Protein AF-X1R2T9-F1 (afdb_monomer_lite)

Structure (mmCIF, N/CA/C/O backbone):
data_AF-X1R2T9-F1
#
_entry.id   AF-X1R2T9-F1
#
loop_
_atom_site.group_PDB
_atom_site.id
_atom_site.type_symbol
_atom_site.label_atom_id
_atom_site.label_alt_id
_atom_site.label_comp_id
_atom_site.label_asym_id
_atom_site.label_entity_id
_atom_site.label_seq_id
_atom_site.pdbx_PDB_ins_code
_atom_site.Cartn_x
_atom_site.Cartn_y
_atom_site.Cartn_z
_atom_site.occupancy
_atom_site.B_iso_or_equiv
_atom_site.auth_seq_id
_atom_site.auth_comp_id
_atom_site.auth_asym_id
_atom_site.auth_atom_id
_atom_site.pdbx_PDB_model_num
ATOM 1 N N . MET A 1 1 ? 15.036 -4.726 3.052 1.00 56.56 1 MET A N 1
ATOM 2 C CA . MET A 1 1 ? 15.694 -3.446 3.372 1.00 56.56 1 MET A CA 1
ATOM 3 C C . MET A 1 1 ? 14.572 -2.595 3.906 1.00 56.56 1 MET A C 1
ATOM 5 O O . MET A 1 1 ? 13.639 -2.413 3.146 1.00 56.56 1 MET A O 1
ATOM 9 N N . GLU A 1 2 ? 14.587 -2.231 5.186 1.00 77.56 2 GLU A N 1
ATOM 10 C CA . GLU A 1 2 ? 13.515 -1.403 5.754 1.00 77.56 2 GLU A CA 1
ATOM 11 C C . GLU A 1 2 ? 13.701 0.026 5.247 1.00 77.56 2 GLU A C 1
ATOM 13 O O . GLU A 1 2 ? 14.731 0.646 5.523 1.00 77.56 2 GLU A O 1
ATOM 18 N N . ILE A 1 3 ? 12.759 0.503 4.433 1.00 89.25 3 ILE A N 1
ATOM 19 C CA . ILE A 1 3 ? 12.801 1.865 3.889 1.00 89.25 3 ILE A CA 1
ATOM 20 C C . ILE A 1 3 ? 12.199 2.840 4.900 1.00 89.25 3 ILE A C 1
ATOM 22 O O . ILE A 1 3 ? 12.748 3.923 5.119 1.00 89.25 3 ILE A O 1
ATOM 26 N N . LEU A 1 4 ? 11.091 2.461 5.537 1.00 90.31 4 LEU A N 1
ATOM 27 C CA . LEU A 1 4 ? 10.476 3.249 6.594 1.00 90.31 4 LEU A CA 1
ATOM 28 C C . LEU A 1 4 ? 11.192 3.015 7.925 1.00 90.31 4 LEU A C 1
ATOM 30 O O . LEU A 1 4 ? 11.381 1.886 8.372 1.00 90.31 4 LEU A O 1
ATOM 34 N N . ASN A 1 5 ? 11.555 4.104 8.602 1.00 93.75 5 ASN A N 1
ATOM 35 C CA . ASN A 1 5 ? 12.058 4.017 9.968 1.00 93.75 5 ASN A CA 1
ATOM 36 C C . ASN A 1 5 ? 10.903 3.786 10.967 1.00 93.75 5 ASN A C 1
ATOM 38 O O . ASN A 1 5 ? 9.731 4.021 10.665 1.00 93.75 5 ASN A O 1
ATOM 42 N N . LYS A 1 6 ? 11.240 3.353 12.186 1.00 92.31 6 LYS A N 1
ATOM 43 C CA . LYS A 1 6 ? 10.250 2.992 13.217 1.00 92.31 6 LYS A CA 1
ATOM 44 C C . LYS A 1 6 ? 9.333 4.148 13.624 1.00 92.31 6 LYS A C 1
ATOM 46 O O . LYS A 1 6 ? 8.136 3.943 13.780 1.00 92.31 6 LYS A O 1
ATOM 51 N N . GLU A 1 7 ? 9.881 5.354 13.749 1.00 94.12 7 GLU A N 1
ATOM 52 C CA . GLU A 1 7 ? 9.121 6.548 14.139 1.00 94.12 7 GLU A CA 1
ATOM 53 C C . GLU A 1 7 ? 8.053 6.904 13.094 1.00 94.12 7 GLU A C 1
ATOM 55 O O . GLU A 1 7 ? 6.892 7.136 13.430 1.00 94.12 7 GLU A O 1
ATOM 60 N N . VAL A 1 8 ? 8.419 6.871 11.809 1.00 94.12 8 VAL A N 1
ATOM 61 C CA . VAL A 1 8 ? 7.498 7.117 10.694 1.00 94.12 8 VAL A CA 1
ATOM 62 C C . VAL A 1 8 ? 6.439 6.023 10.622 1.00 94.12 8 VAL A C 1
ATOM 64 O O . VAL A 1 8 ? 5.271 6.335 10.396 1.00 94.12 8 VAL A O 1
ATOM 67 N N . VAL A 1 9 ? 6.811 4.760 10.849 1.00 94.31 9 VAL A N 1
ATOM 68 C CA . VAL A 1 9 ? 5.865 3.634 10.887 1.00 94.31 9 VAL A CA 1
ATOM 69 C C . VAL A 1 9 ? 4.804 3.836 11.967 1.00 94.31 9 VAL A C 1
ATOM 71 O O . VAL A 1 9 ? 3.613 3.729 11.676 1.00 94.31 9 VAL A O 1
ATOM 74 N N . GLU A 1 10 ? 5.213 4.153 13.195 1.00 94.56 10 GLU A N 1
ATOM 75 C CA . GLU A 1 10 ? 4.293 4.356 14.318 1.00 94.56 10 GLU A CA 1
ATOM 76 C C . GLU A 1 10 ? 3.379 5.565 14.097 1.00 94.56 10 GLU A C 1
ATOM 78 O O . GLU A 1 10 ? 2.158 5.451 14.233 1.00 94.56 10 GLU A O 1
ATOM 83 N N . ALA A 1 11 ? 3.947 6.704 13.686 1.00 95.38 11 ALA A N 1
ATOM 84 C CA . ALA A 1 11 ? 3.177 7.914 13.412 1.00 95.38 11 ALA A CA 1
ATOM 85 C C . ALA A 1 11 ? 2.160 7.709 12.274 1.00 95.38 11 ALA A C 1
ATOM 87 O O . ALA A 1 11 ? 1.006 8.129 12.379 1.00 95.38 11 ALA A O 1
ATOM 88 N N . THR A 1 12 ? 2.570 7.027 11.202 1.00 94.38 12 THR A N 1
ATOM 89 C CA . THR A 1 12 ? 1.718 6.764 10.034 1.00 94.38 12 THR A CA 1
ATOM 90 C C . THR A 1 12 ? 0.607 5.775 10.367 1.00 94.38 12 THR A C 1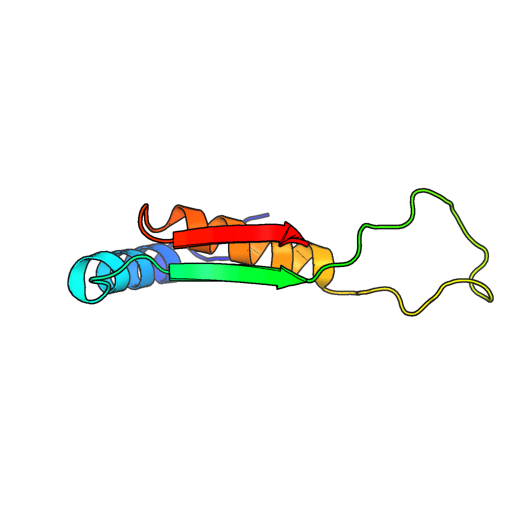
ATOM 92 O O . THR A 1 12 ? -0.545 6.029 10.024 1.00 94.38 12 THR A O 1
ATOM 95 N N . ARG A 1 13 ? 0.920 4.691 11.092 1.00 95.00 13 ARG A N 1
ATOM 96 C CA . ARG A 1 13 ? -0.081 3.722 11.559 1.00 95.00 13 ARG A CA 1
ATOM 97 C C . ARG A 1 13 ? -1.155 4.405 12.401 1.00 95.00 13 ARG A C 1
ATOM 99 O O . ARG A 1 13 ? -2.333 4.267 12.100 1.00 95.00 13 ARG A O 1
ATOM 106 N N . LYS A 1 14 ? -0.751 5.211 13.388 1.00 95.94 14 LYS A N 1
ATOM 107 C CA . LYS A 1 14 ? -1.694 5.953 14.233 1.00 95.94 14 LYS A CA 1
ATOM 108 C C . LYS A 1 14 ? -2.613 6.854 13.405 1.00 95.94 14 LYS A C 1
ATOM 110 O O . LYS A 1 14 ? -3.821 6.860 13.614 1.00 95.94 14 LYS A O 1
ATOM 115 N N . LYS A 1 15 ? -2.055 7.575 12.429 1.00 95.19 15 LYS A N 1
ATOM 116 C CA . LYS A 1 15 ? -2.841 8.442 11.545 1.00 95.19 15 LYS A CA 1
ATOM 117 C C . LYS A 1 15 ? -3.828 7.655 10.678 1.00 95.19 15 LYS A C 1
ATOM 119 O O . LYS A 1 15 ? -4.958 8.093 10.479 1.00 95.19 15 LYS A O 1
ATOM 124 N N . PHE A 1 16 ? -3.412 6.501 10.164 1.00 95.31 16 PHE A N 1
ATOM 125 C CA . PHE A 1 16 ? -4.282 5.602 9.408 1.00 95.31 16 PHE A CA 1
ATOM 126 C C . PHE A 1 16 ? -5.446 5.094 10.260 1.00 95.31 16 PHE A C 1
ATOM 128 O O . PHE A 1 16 ? -6.586 5.154 9.805 1.00 95.31 16 PHE A O 1
ATOM 135 N N . ASP A 1 17 ? -5.187 4.690 11.500 1.00 93.69 17 ASP A N 1
ATOM 136 C CA . ASP A 1 17 ? -6.227 4.206 12.411 1.00 93.69 17 ASP A CA 1
ATOM 137 C C . ASP A 1 17 ? -7.235 5.309 12.792 1.00 93.69 17 ASP A C 1
ATOM 139 O O . ASP A 1 17 ? -8.433 5.046 12.909 1.00 93.69 17 ASP A O 1
ATOM 143 N N . GLU A 1 18 ? -6.770 6.552 12.956 1.00 95.81 18 GLU A N 1
ATOM 144 C CA . GLU A 1 18 ? -7.603 7.694 13.358 1.00 95.81 18 GLU A CA 1
ATOM 145 C C . GLU A 1 18 ? -8.422 8.289 12.199 1.00 95.81 18 GLU A C 1
ATOM 147 O O . GLU A 1 18 ? -9.599 8.622 12.369 1.00 95.81 18 GLU A O 1
ATOM 152 N N . GLU A 1 19 ? -7.815 8.450 11.020 1.00 95.31 19 GLU A N 1
ATOM 153 C CA . GLU A 1 19 ? -8.386 9.263 9.937 1.00 95.31 19 GLU A CA 1
ATOM 154 C C . GLU A 1 19 ? -8.895 8.443 8.743 1.00 95.31 19 GLU A C 1
ATOM 156 O O . GLU A 1 19 ? -9.801 8.893 8.030 1.00 95.31 19 GLU A O 1
ATOM 161 N N . MET A 1 20 ? -8.357 7.243 8.493 1.00 94.31 20 MET A N 1
ATOM 162 C CA . MET A 1 20 ? -8.701 6.477 7.294 1.00 94.31 20 MET A CA 1
ATOM 163 C C . MET A 1 20 ? -10.004 5.705 7.497 1.00 94.31 20 MET A C 1
ATOM 165 O O . MET A 1 20 ? -10.059 4.681 8.179 1.00 94.31 20 MET A O 1
ATOM 169 N N . LYS A 1 21 ? -11.084 6.190 6.882 1.00 93.69 21 LYS A N 1
ATOM 170 C CA . LYS A 1 21 ? -12.425 5.596 7.014 1.00 93.69 21 LYS A CA 1
ATOM 171 C C . LYS A 1 21 ? -12.662 4.484 6.001 1.00 93.69 21 LYS A C 1
ATOM 173 O O . LYS A 1 21 ? -13.011 3.373 6.398 1.00 93.69 21 LYS A O 1
ATOM 178 N N . GLU A 1 22 ? -12.397 4.786 4.738 1.00 96.00 22 GLU A N 1
ATOM 179 C CA . GLU A 1 22 ? -12.662 3.924 3.588 1.00 96.00 22 GLU A CA 1
ATOM 180 C C . GLU A 1 22 ? -11.437 3.098 3.183 1.00 96.00 22 GLU A C 1
ATOM 182 O O . GLU A 1 22 ? -10.312 3.372 3.607 1.00 96.00 22 GLU A O 1
ATOM 187 N N . LYS A 1 23 ? -11.663 2.089 2.337 1.00 96.00 23 LYS A N 1
ATOM 188 C CA . LYS A 1 23 ? -10.580 1.333 1.699 1.00 96.00 23 LYS A CA 1
ATOM 189 C C . LYS A 1 23 ? -9.873 2.180 0.644 1.00 96.00 23 LYS A C 1
ATOM 191 O O . LYS A 1 23 ? -10.517 2.934 -0.085 1.00 96.00 23 LYS A O 1
ATOM 196 N N . VAL A 1 24 ? -8.559 2.013 0.539 1.00 96.38 24 VAL A N 1
ATOM 197 C CA . VAL A 1 24 ? -7.705 2.727 -0.414 1.00 96.38 24 VAL A CA 1
ATOM 198 C C . VAL A 1 24 ? -6.933 1.715 -1.247 1.00 96.38 24 VAL A C 1
ATOM 200 O O . VAL A 1 24 ? -6.274 0.837 -0.699 1.00 96.38 24 VAL A O 1
ATOM 203 N N . THR A 1 25 ? -6.970 1.863 -2.569 1.00 97.12 25 THR A N 1
ATOM 204 C CA . THR A 1 25 ? -6.181 1.029 -3.482 1.00 97.12 25 THR A CA 1
ATOM 205 C C . THR A 1 25 ? -4.997 1.827 -4.022 1.00 97.12 25 THR A C 1
ATOM 207 O O . THR A 1 25 ? -5.170 2.862 -4.665 1.00 97.12 25 THR A O 1
ATOM 210 N N . LEU A 1 26 ? -3.785 1.338 -3.778 1.00 96.19 26 LEU A N 1
ATOM 211 C CA . LEU A 1 26 ? -2.546 1.852 -4.347 1.00 96.19 26 LEU A CA 1
ATOM 212 C C . LEU A 1 26 ? -2.248 1.092 -5.639 1.00 96.19 26 LEU A C 1
ATOM 214 O O . LEU A 1 26 ? -2.040 -0.119 -5.614 1.00 96.19 26 LEU A O 1
ATOM 218 N N . LEU A 1 27 ? -2.223 1.803 -6.767 1.00 96.44 27 LEU A N 1
ATOM 219 C CA . LEU A 1 27 ? -1.877 1.234 -8.071 1.00 96.44 27 LEU A CA 1
ATOM 220 C C . LEU A 1 27 ? -0.408 1.540 -8.377 1.00 96.44 27 LEU A C 1
ATOM 222 O O . LEU A 1 27 ? -0.047 2.693 -8.617 1.00 96.44 27 LEU A O 1
ATOM 226 N N . LEU A 1 28 ? 0.441 0.514 -8.356 1.00 94.25 28 LEU A N 1
ATOM 227 C CA . LEU A 1 28 ? 1.855 0.615 -8.701 1.00 94.25 28 LEU A CA 1
ATOM 228 C C . LEU A 1 28 ? 2.069 0.138 -10.136 1.00 94.25 28 LEU A C 1
ATOM 230 O O . LEU A 1 28 ? 1.986 -1.054 -10.402 1.00 94.25 28 LEU A O 1
ATOM 234 N N . PHE A 1 29 ? 2.413 1.062 -11.028 1.00 90.94 29 PHE A N 1
ATOM 235 C CA . PHE A 1 29 ? 2.938 0.738 -12.352 1.00 90.94 29 PHE A CA 1
ATOM 236 C C . PHE A 1 29 ? 4.455 0.628 -12.252 1.00 90.94 29 PHE A C 1
ATOM 238 O O . PHE A 1 29 ? 5.126 1.606 -11.912 1.00 90.94 29 PHE A O 1
ATOM 245 N N . THR A 1 30 ? 5.002 -0.559 -12.494 1.00 87.94 30 THR A N 1
ATOM 246 C CA . THR A 1 30 ? 6.439 -0.800 -12.347 1.00 87.94 30 THR A CA 1
ATOM 247 C C . THR A 1 30 ? 7.002 -1.570 -13.535 1.00 87.94 30 THR A C 1
ATOM 249 O O . THR A 1 30 ? 6.276 -2.068 -14.388 1.00 87.94 30 THR A O 1
ATOM 252 N N . GLN A 1 31 ? 8.326 -1.623 -13.633 1.00 82.50 31 GLN A N 1
ATOM 253 C CA . GLN A 1 31 ? 9.018 -2.414 -14.642 1.00 82.50 31 GLN A CA 1
ATOM 254 C C . GLN A 1 31 ? 9.735 -3.560 -13.938 1.00 82.50 31 GLN A C 1
ATOM 256 O O . GLN A 1 31 ? 10.496 -3.333 -12.992 1.00 82.50 31 GLN A O 1
ATOM 261 N N . GLU A 1 32 ? 9.504 -4.796 -14.384 1.00 74.19 32 GLU A N 1
ATOM 262 C CA . GLU A 1 32 ? 10.305 -5.916 -13.898 1.00 74.19 32 GLU A CA 1
ATOM 263 C C . GLU A 1 32 ? 11.745 -5.797 -14.414 1.00 74.19 32 GLU A C 1
ATOM 265 O O . GLU A 1 32 ? 11.962 -5.435 -15.575 1.00 74.19 32 GLU A O 1
ATOM 270 N N . PRO A 1 33 ? 12.747 -6.128 -13.582 1.00 69.06 33 PRO A N 1
ATOM 271 C CA . PRO A 1 33 ? 14.118 -6.198 -14.052 1.00 69.06 33 PRO A CA 1
ATOM 272 C C . PRO A 1 33 ? 14.221 -7.218 -15.192 1.00 69.06 33 PRO A C 1
ATOM 274 O O . PRO A 1 33 ? 13.737 -8.349 -15.082 1.00 69.06 33 PRO A O 1
ATOM 277 N N . SER A 1 34 ? 14.866 -6.815 -16.290 1.00 68.81 34 SER A N 1
ATOM 278 C CA . SER A 1 34 ? 15.117 -7.705 -17.425 1.00 68.81 34 SER A CA 1
ATOM 279 C C . SER A 1 34 ? 15.854 -8.957 -16.949 1.00 68.81 34 SER A C 1
ATOM 281 O O . SER A 1 34 ? 16.910 -8.873 -16.325 1.00 68.81 34 SER A O 1
ATOM 283 N N . ARG A 1 35 ? 15.319 -10.137 -17.282 1.00 71.56 35 ARG A N 1
ATOM 284 C CA . ARG A 1 35 ? 15.994 -11.425 -17.029 1.00 71.56 35 ARG A CA 1
ATOM 285 C C . ARG A 1 35 ? 17.149 -11.681 -17.998 1.00 71.56 35 ARG A C 1
ATOM 287 O O . ARG A 1 35 ? 17.932 -12.602 -17.78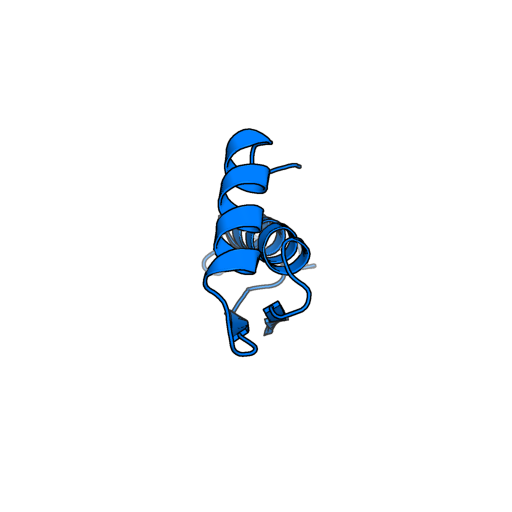7 1.00 71.56 35 ARG A O 1
ATOM 294 N N . LEU A 1 36 ? 17.225 -10.899 -19.073 1.00 73.81 36 LEU A N 1
ATOM 295 C CA . LEU A 1 36 ? 18.272 -10.977 -20.079 1.00 73.81 36 LEU A CA 1
ATOM 296 C C . LEU A 1 36 ? 19.324 -9.907 -19.800 1.00 73.81 36 LEU A C 1
ATOM 298 O O . LEU A 1 36 ? 19.000 -8.718 -19.728 1.00 73.81 36 LEU A O 1
ATOM 302 N N . THR A 1 37 ? 20.584 -10.329 -19.712 1.00 72.44 37 THR A N 1
ATOM 303 C CA . THR A 1 37 ? 21.731 -9.421 -19.752 1.00 72.44 37 THR A CA 1
ATOM 304 C C . THR A 1 37 ? 21.858 -8.882 -21.172 1.00 72.44 37 THR A C 1
ATOM 3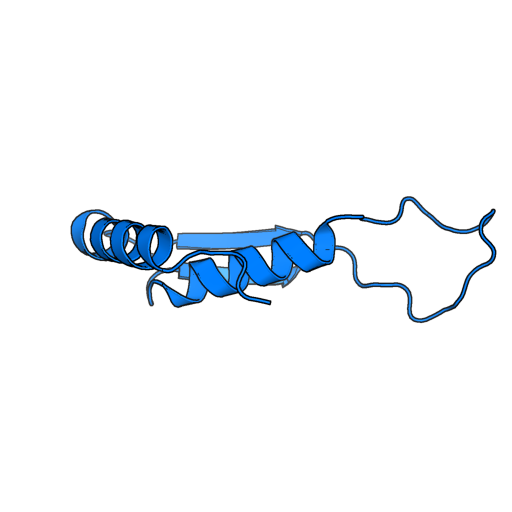06 O O . THR A 1 37 ? 22.396 -9.548 -22.056 1.00 72.44 37 THR A O 1
ATOM 309 N N . VAL A 1 38 ? 21.305 -7.695 -21.408 1.00 73.94 38 VAL A N 1
ATOM 310 C CA . VAL A 1 38 ? 21.389 -7.010 -22.700 1.00 73.94 38 VAL A CA 1
ATOM 311 C C . VAL A 1 38 ? 22.619 -6.098 -22.747 1.00 73.94 38 VAL A C 1
ATOM 313 O O . VAL A 1 38 ? 22.947 -5.470 -21.736 1.00 73.94 38 VAL A O 1
ATOM 316 N N . PRO A 1 39 ? 23.308 -6.008 -23.900 1.00 76.19 39 PRO A N 1
ATOM 317 C CA . PRO A 1 39 ? 24.363 -5.024 -24.114 1.00 76.19 39 PRO A CA 1
ATOM 318 C C . PRO A 1 39 ? 23.884 -3.601 -23.804 1.00 76.19 39 PRO A C 1
ATOM 320 O O . PRO A 1 39 ? 22.741 -3.264 -24.106 1.00 76.19 39 PRO A O 1
ATOM 323 N N . ASP A 1 40 ? 24.761 -2.747 -23.269 1.00 71.94 40 ASP A N 1
ATOM 324 C CA . ASP A 1 40 ? 24.373 -1.411 -22.781 1.00 71.94 40 ASP A CA 1
ATOM 325 C C . ASP A 1 40 ? 23.705 -0.524 -23.845 1.00 71.94 40 ASP A C 1
ATOM 327 O O . ASP A 1 40 ? 22.822 0.263 -23.527 1.00 71.94 40 ASP A O 1
ATOM 331 N N . HIS A 1 41 ? 24.056 -0.692 -25.122 1.00 74.19 41 HIS A N 1
ATOM 332 C CA . HIS A 1 41 ? 23.452 0.043 -26.241 1.00 74.19 41 HIS A CA 1
ATOM 333 C C . HIS A 1 41 ? 22.024 -0.418 -26.604 1.00 74.19 41 HIS A C 1
ATOM 335 O O . HIS A 1 41 ? 21.363 0.235 -27.406 1.00 74.19 41 HIS A O 1
ATOM 341 N N . LEU A 1 42 ? 21.560 -1.540 -26.042 1.00 67.75 42 LEU A N 1
ATOM 342 C CA . LEU A 1 42 ? 20.204 -2.086 -26.191 1.00 67.75 42 LEU A CA 1
ATOM 343 C C . LEU A 1 42 ? 19.403 -2.027 -24.884 1.00 67.75 42 LEU A C 1
ATOM 345 O O . LEU A 1 42 ? 18.237 -2.430 -24.869 1.00 67.75 42 LEU A O 1
ATOM 349 N N . LYS A 1 43 ? 20.000 -1.550 -23.785 1.00 66.12 43 LYS A N 1
ATOM 350 C CA . LYS A 1 43 ? 19.256 -1.294 -22.553 1.00 66.12 43 LYS A CA 1
ATOM 351 C C . LYS A 1 43 ? 18.242 -0.189 -22.834 1.00 66.12 43 LYS A C 1
ATOM 353 O O . LYS A 1 43 ? 18.604 0.919 -23.224 1.00 66.12 43 LYS A O 1
ATOM 358 N N . GLY A 1 44 ? 16.960 -0.500 -22.646 1.00 67.25 44 GLY A N 1
ATOM 359 C CA . GLY A 1 44 ? 15.934 0.533 -22.516 1.00 67.25 44 GLY A CA 1
ATOM 360 C C . GLY A 1 44 ? 16.235 1.442 -21.318 1.00 67.25 44 GLY A C 1
ATOM 361 O O . GLY A 1 44 ? 17.199 1.222 -20.586 1.00 67.25 44 GLY A O 1
ATOM 362 N N . GLN A 1 45 ? 15.406 2.461 -21.087 1.00 70.00 45 GLN A N 1
ATOM 363 C CA . GLN A 1 45 ? 15.518 3.247 -19.856 1.00 70.00 45 GLN A CA 1
ATOM 364 C C . GLN A 1 45 ? 15.312 2.329 -18.644 1.00 70.00 45 GLN A C 1
ATOM 366 O O . GLN A 1 45 ? 14.194 1.891 -18.383 1.00 70.00 45 GLN A O 1
ATOM 371 N N . GLU A 1 46 ? 16.393 2.018 -17.925 1.00 71.44 46 GLU A N 1
ATOM 372 C CA . GLU A 1 46 ? 16.320 1.256 -16.683 1.00 71.44 46 GLU A CA 1
ATOM 373 C C . GLU A 1 46 ? 15.606 2.092 -15.617 1.00 71.44 46 GLU A C 1
ATOM 375 O O . GLU A 1 46 ? 15.981 3.230 -15.322 1.00 71.44 46 GLU A O 1
ATOM 380 N N . CYS A 1 47 ? 14.563 1.521 -15.018 1.00 78.88 47 CYS A N 1
ATOM 381 C CA . CYS A 1 47 ? 13.864 2.156 -13.913 1.00 78.88 47 CYS A CA 1
ATOM 382 C C . CYS A 1 47 ? 14.681 2.028 -12.622 1.00 78.88 47 CYS A C 1
ATOM 384 O O . CYS A 1 47 ? 14.555 1.051 -11.881 1.00 78.88 47 CYS A O 1
ATOM 386 N N . VAL A 1 48 ? 15.498 3.047 -12.350 1.00 82.38 48 VAL A N 1
ATOM 387 C CA . VAL A 1 48 ? 16.451 3.080 -11.227 1.00 82.38 48 VAL A CA 1
ATOM 388 C C . VAL A 1 48 ? 15.786 2.831 -9.870 1.00 82.38 48 VAL A C 1
ATOM 390 O O . VAL A 1 48 ? 16.392 2.192 -9.021 1.00 82.38 48 VAL A O 1
ATOM 393 N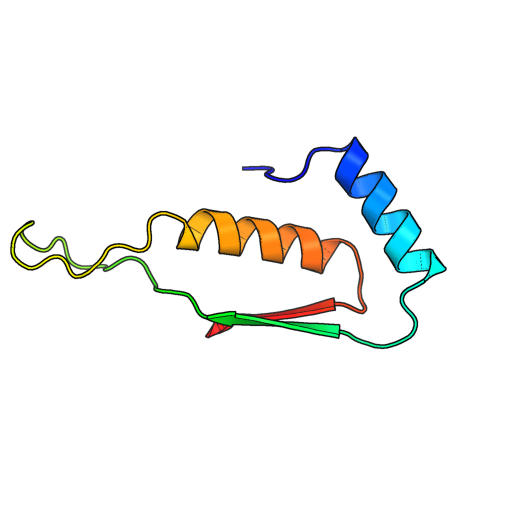 N . PHE A 1 49 ? 14.547 3.297 -9.677 1.00 87.94 49 PHE A N 1
ATOM 394 C CA . PHE A 1 49 ? 13.860 3.266 -8.379 1.00 87.94 49 PHE A CA 1
ATOM 395 C C . PHE A 1 49 ? 12.684 2.288 -8.302 1.00 87.94 49 PHE A C 1
ATOM 397 O O . PHE A 1 49 ? 11.990 2.239 -7.289 1.00 87.94 49 PHE A O 1
ATOM 404 N N . CYS A 1 50 ? 12.419 1.501 -9.351 1.00 89.06 50 CYS A N 1
ATOM 405 C CA . CYS A 1 50 ? 11.248 0.616 -9.372 1.00 89.06 50 CYS A CA 1
ATOM 406 C C . CYS A 1 50 ? 11.272 -0.406 -8.227 1.00 89.06 50 CYS A C 1
ATOM 408 O O . CYS A 1 50 ? 10.228 -0.739 -7.661 1.00 89.06 50 CYS A O 1
ATOM 410 N N . LYS A 1 51 ? 12.465 -0.876 -7.850 1.00 88.38 51 LYS A N 1
ATOM 411 C CA . LYS A 1 51 ? 12.643 -1.820 -6.747 1.00 88.38 51 LYS A CA 1
ATOM 412 C C . LYS A 1 51 ? 12.344 -1.161 -5.400 1.00 88.38 51 LYS A C 1
ATOM 414 O O . LYS A 1 51 ? 11.569 -1.700 -4.618 1.00 88.38 51 LYS A O 1
ATOM 419 N N . GLU A 1 52 ? 12.925 0.003 -5.147 1.00 91.38 52 GLU A N 1
ATOM 420 C CA . GLU A 1 52 ? 12.776 0.772 -3.914 1.00 91.38 52 GLU A CA 1
ATOM 421 C C . GLU A 1 52 ? 11.328 1.227 -3.732 1.00 91.38 52 GLU A C 1
ATOM 423 O O . GLU A 1 52 ? 10.751 1.029 -2.667 1.00 91.38 52 GLU A O 1
ATOM 428 N N . THR A 1 53 ? 10.699 1.760 -4.784 1.00 92.56 53 THR A N 1
ATOM 429 C CA . THR A 1 53 ? 9.286 2.157 -4.755 1.00 92.56 53 THR A CA 1
ATOM 430 C C . THR A 1 53 ? 8.375 0.966 -4.468 1.00 92.56 53 THR A C 1
ATOM 432 O O . THR A 1 53 ? 7.436 1.092 -3.683 1.00 92.56 53 THR A O 1
ATOM 435 N N . ARG A 1 54 ? 8.659 -0.209 -5.048 1.00 92.75 54 ARG A N 1
ATOM 436 C CA . ARG A 1 54 ? 7.888 -1.426 -4.769 1.00 92.75 54 ARG A CA 1
ATOM 437 C C . ARG A 1 54 ? 7.983 -1.839 -3.304 1.00 92.75 54 ARG A C 1
ATOM 439 O O . ARG A 1 54 ? 6.958 -2.162 -2.711 1.00 92.75 54 ARG A O 1
ATOM 446 N N . GLU A 1 55 ? 9.182 -1.858 -2.731 1.00 93.62 55 GLU A N 1
ATOM 447 C CA . GLU A 1 55 ? 9.365 -2.234 -1.325 1.00 93.62 55 GLU A CA 1
ATOM 448 C C . GLU A 1 55 ? 8.726 -1.206 -0.383 1.00 93.62 55 GLU A C 1
ATOM 450 O O . GLU A 1 55 ? 8.005 -1.592 0.533 1.00 93.62 55 GLU A O 1
ATOM 455 N N . LEU A 1 56 ? 8.858 0.089 -0.683 1.00 94.62 56 LEU A N 1
ATOM 456 C CA . LEU A 1 56 ? 8.223 1.155 0.090 1.00 94.62 56 LEU A CA 1
ATOM 457 C C . LEU A 1 56 ? 6.697 1.003 0.112 1.00 94.62 56 LEU A C 1
ATOM 459 O O . LEU A 1 56 ? 6.082 1.058 1.173 1.00 94.62 56 LEU A O 1
ATOM 463 N N . LEU A 1 57 ? 6.068 0.793 -1.047 1.00 95.19 57 LEU A N 1
ATOM 464 C CA . LEU A 1 57 ? 4.611 0.663 -1.114 1.00 95.19 57 LEU A CA 1
ATOM 465 C C . LEU A 1 57 ? 4.108 -0.621 -0.452 1.00 95.19 57 LEU A C 1
ATOM 467 O O . LEU A 1 57 ? 3.030 -0.604 0.140 1.00 95.19 57 LEU A O 1
ATOM 471 N N . LYS A 1 58 ? 4.885 -1.712 -0.488 1.00 94.75 58 LYS A N 1
ATOM 472 C CA . LYS A 1 58 ? 4.577 -2.915 0.298 1.00 94.75 58 LYS A CA 1
ATOM 473 C C . LYS A 1 58 ? 4.590 -2.609 1.791 1.00 94.75 58 LYS A C 1
ATOM 475 O O . LYS A 1 58 ? 3.627 -2.957 2.471 1.00 94.75 58 LYS A O 1
ATOM 480 N N . GLU A 1 59 ? 5.635 -1.940 2.282 1.00 95.38 59 GLU A N 1
ATOM 481 C CA . GLU A 1 59 ? 5.737 -1.542 3.690 1.00 95.38 59 GLU A CA 1
ATOM 482 C C . GLU A 1 59 ? 4.547 -0.668 4.099 1.00 95.38 59 GLU A C 1
ATOM 484 O O . GLU A 1 59 ? 3.900 -0.966 5.098 1.00 95.38 59 GLU A O 1
ATOM 489 N N . VAL A 1 60 ? 4.188 0.335 3.289 1.00 95.12 60 VAL A N 1
ATOM 490 C CA . VAL A 1 60 ? 3.024 1.202 3.542 1.00 95.12 60 VAL A CA 1
ATOM 491 C C . VAL A 1 60 ? 1.718 0.408 3.553 1.00 95.12 60 VAL A C 1
ATOM 493 O O . VAL A 1 60 ? 0.908 0.593 4.459 1.00 95.12 60 VAL A O 1
ATOM 496 N N . SER A 1 61 ? 1.507 -0.498 2.592 1.00 95.88 61 SER A N 1
ATOM 497 C CA . SER A 1 61 ? 0.289 -1.319 2.549 1.00 95.88 61 SER A CA 1
ATOM 498 C C . SER A 1 61 ? 0.158 -2.249 3.758 1.00 95.88 61 SER A C 1
ATOM 500 O O . SER A 1 61 ? -0.946 -2.518 4.210 1.00 95.88 61 SER A O 1
ATOM 502 N N . ALA A 1 62 ? 1.276 -2.676 4.353 1.00 94.81 62 ALA A N 1
ATOM 503 C CA . ALA A 1 62 ? 1.276 -3.485 5.569 1.00 94.81 62 ALA A CA 1
ATOM 504 C C . ALA A 1 62 ? 0.957 -2.680 6.848 1.00 94.81 62 ALA A C 1
ATOM 506 O O . ALA A 1 62 ? 0.774 -3.266 7.921 1.00 94.81 62 ALA A O 1
ATOM 507 N N . LEU A 1 63 ? 0.895 -1.343 6.775 1.00 94.81 63 LEU A N 1
ATOM 508 C CA . LEU A 1 63 ? 0.562 -0.503 7.929 1.00 94.81 63 LEU A CA 1
ATOM 509 C C . LEU A 1 63 ? -0.932 -0.494 8.251 1.00 94.81 63 LEU A C 1
ATOM 511 O O . LEU A 1 63 ? -1.275 -0.245 9.404 1.00 94.81 63 LEU A O 1
ATOM 515 N N . SER A 1 64 ? -1.803 -0.792 7.285 1.00 94.69 64 SER A N 1
ATOM 516 C CA . SER A 1 64 ? -3.246 -0.874 7.506 1.00 94.69 64 SER A CA 1
ATOM 517 C C . SER A 1 64 ? -3.911 -1.877 6.569 1.00 94.69 64 SER A C 1
ATOM 519 O O . SER A 1 64 ? -3.691 -1.887 5.365 1.00 94.69 64 SER A O 1
ATOM 521 N N . ASP A 1 65 ? -4.819 -2.656 7.136 1.00 93.62 65 ASP A N 1
ATOM 522 C CA . ASP A 1 65 ? -5.726 -3.603 6.489 1.00 93.62 65 ASP A CA 1
ATOM 523 C C . ASP A 1 65 ? -6.725 -2.961 5.508 1.00 93.62 65 ASP A C 1
ATOM 525 O O . ASP A 1 65 ? -7.354 -3.660 4.710 1.00 93.62 65 ASP A O 1
ATOM 529 N N . LYS A 1 66 ? -6.866 -1.630 5.524 1.00 95.75 66 LYS A N 1
ATOM 530 C CA . LYS A 1 66 ? -7.691 -0.890 4.556 1.00 95.75 66 LYS A CA 1
ATOM 531 C C . LYS A 1 66 ? -6.952 -0.540 3.266 1.00 95.75 66 LYS A C 1
ATOM 533 O O . LYS A 1 66 ? -7.597 -0.058 2.334 1.00 95.75 66 LYS A O 1
ATOM 538 N N . ILE A 1 67 ? -5.636 -0.749 3.211 1.00 96.75 67 ILE A N 1
ATOM 539 C CA . ILE A 1 67 ? -4.815 -0.433 2.043 1.00 96.75 67 ILE A CA 1
ATOM 540 C C . ILE A 1 67 ? -4.602 -1.700 1.219 1.00 96.75 67 ILE A C 1
ATOM 542 O O . ILE A 1 67 ? -4.022 -2.677 1.682 1.00 96.75 67 ILE A O 1
ATOM 546 N N . GLU A 1 68 ? -5.028 -1.662 -0.037 1.00 97.31 68 GLU A N 1
ATOM 547 C CA . GLU A 1 68 ? -4.766 -2.707 -1.021 1.00 97.31 68 GLU A CA 1
ATOM 548 C C . GLU A 1 68 ? -3.696 -2.227 -2.003 1.00 97.31 68 GLU A C 1
ATOM 550 O O . GLU A 1 68 ? -3.836 -1.165 -2.605 1.00 97.31 68 GLU A O 1
ATOM 555 N N . LEU A 1 69 ? -2.627 -3.001 -2.188 1.00 96.81 69 LEU A N 1
ATOM 556 C CA . LEU A 1 69 ? -1.595 -2.714 -3.184 1.00 96.81 69 LEU A CA 1
ATOM 557 C C . LEU A 1 69 ? -1.786 -3.605 -4.414 1.00 96.81 69 LEU A C 1
ATOM 559 O O . LEU A 1 69 ? -1.639 -4.824 -4.329 1.00 96.81 69 LEU A O 1
ATOM 563 N N . VAL A 1 70 ? -2.037 -2.985 -5.567 1.00 96.50 70 VAL A N 1
ATOM 564 C CA . VAL A 1 70 ? -2.129 -3.648 -6.874 1.00 96.50 70 VAL A CA 1
ATOM 565 C C . VAL A 1 70 ? -0.916 -3.256 -7.708 1.00 96.50 70 VAL A C 1
ATOM 567 O O . VAL A 1 70 ? -0.608 -2.073 -7.844 1.00 96.50 70 VAL A O 1
ATOM 570 N N . ILE A 1 71 ? -0.219 -4.249 -8.258 1.00 92.88 71 ILE A N 1
ATOM 571 C CA . ILE A 1 71 ? 1.007 -4.055 -9.039 1.00 92.88 71 ILE A CA 1
ATOM 572 C C . ILE A 1 71 ? 0.733 -4.445 -10.493 1.00 92.88 71 ILE A C 1
ATOM 574 O O . ILE A 1 71 ? 0.267 -5.559 -10.739 1.00 92.88 71 ILE A O 1
ATOM 578 N N . TYR A 1 72 ? 1.042 -3.535 -11.417 1.00 88.88 72 TYR A N 1
ATOM 579 C CA . TYR A 1 72 ? 0.971 -3.700 -12.870 1.00 88.88 72 TYR A CA 1
ATOM 580 C C . TYR A 1 72 ? 2.361 -3.670 -13.499 1.00 88.88 72 TYR A C 1
ATOM 582 O O . TYR A 1 72 ? 3.198 -2.848 -13.045 1.00 88.88 72 TYR A O 1
#

Secondary structure (DSSP, 8-state):
---S-HHHHHHHHHHHHHH--S-EEEEE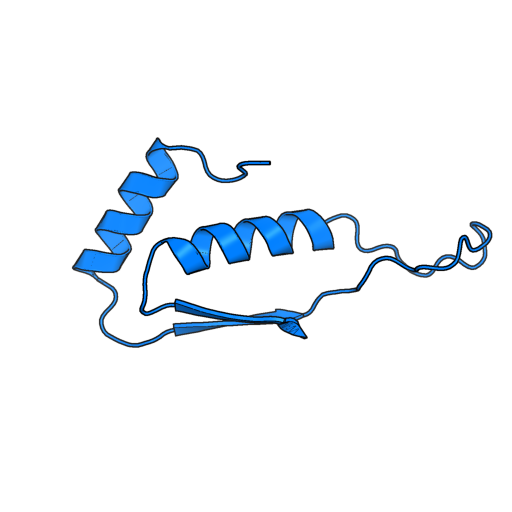---PPPSS---GGG-----TTHHHHHHHHHHHHTT-TTEEEEE-

pLDDT: mea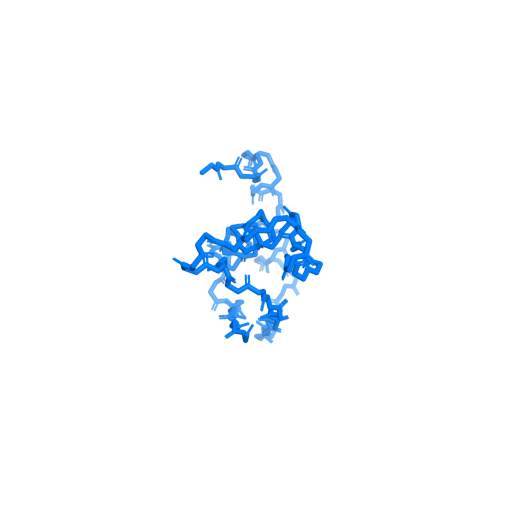n 87.97, std 10.38, range [56.56, 97.31]

Sequence (72 aa):
MEILNKEVVEATRKKFDEEMKEKVTLLLFTQEPSRLTVPDHLKGQECVFCKETRELLKEVSALSDKIELVIY

Organism: NCBI:txid412755

Foldseek 3Di:
DDPDDPVRLVVLLVCCVPPPDAAEEAEAEADDPDPDPDDPVPDDPDPPCRVVVVVVVVSSQVSDPSYHYDYD

Radius of gyration: 15.89 Å; chains: 1; bounding box: 37×21×41 Å